Protein AF-A0A2E5YFX8-F1 (afdb_monomer)

Mean predicted aligned error: 10.83 Å

pLDDT: mean 73.84, std 18.7, range [30.47, 97.44]

Nearest PDB structures (foldseek):
  3g5l-assembly2_A  TM=4.757E-01  e=6.187E-03  Listeria monocytogenes serotype 4b str. F2365

Structure (mmCIF, N/CA/C/O backbone):
data_AF-A0A2E5YFX8-F1
#
_entry.id   AF-A0A2E5YFX8-F1
#
loop_
_atom_site.group_PDB
_atom_site.id
_atom_site.type_symbol
_atom_site.label_atom_id
_atom_site.label_alt_id
_atom_site.label_comp_id
_atom_site.label_asym_id
_atom_site.label_entity_id
_atom_site.label_seq_id
_atom_site.pdbx_PDB_ins_code
_atom_site.Cartn_x
_atom_site.Cartn_y
_atom_site.Cartn_z
_atom_site.occupancy
_atom_site.B_iso_or_equiv
_atom_site.auth_seq_id
_atom_site.auth_comp_id
_atom_site.auth_asym_id
_atom_site.auth_atom_id
_atom_site.pdbx_PDB_model_num
ATOM 1 N N . MET A 1 1 ? 11.397 -1.204 2.593 1.00 81.31 1 MET A N 1
ATOM 2 C CA . MET A 1 1 ? 11.799 -2.140 3.669 1.00 81.31 1 MET A CA 1
ATOM 3 C C . MET A 1 1 ? 11.312 -3.528 3.269 1.00 81.31 1 MET A C 1
ATOM 5 O O . MET A 1 1 ? 10.243 -3.578 2.697 1.00 81.31 1 MET A O 1
ATOM 9 N N . PRO A 1 2 ? 12.014 -4.645 3.524 1.00 85.50 2 PRO A N 1
ATOM 10 C CA . PRO A 1 2 ? 11.590 -5.961 3.020 1.00 85.50 2 PRO A CA 1
ATOM 11 C C . PRO A 1 2 ? 10.366 -6.574 3.728 1.00 85.50 2 PRO A C 1
ATOM 13 O O . PRO A 1 2 ? 9.739 -7.470 3.168 1.00 85.50 2 PRO A O 1
ATOM 16 N N . ASP A 1 3 ? 10.033 -6.119 4.936 1.00 89.62 3 ASP A N 1
ATOM 17 C CA . ASP A 1 3 ? 8.901 -6.595 5.740 1.00 89.62 3 ASP A CA 1
ATOM 18 C C . ASP A 1 3 ? 8.037 -5.405 6.163 1.00 89.62 3 ASP A C 1
ATOM 20 O O . ASP A 1 3 ? 8.557 -4.469 6.761 1.00 89.62 3 ASP A O 1
ATOM 24 N N . LEU A 1 4 ? 6.739 -5.432 5.854 1.00 92.88 4 LEU A N 1
ATOM 25 C CA . LEU A 1 4 ? 5.799 -4.361 6.202 1.00 92.88 4 LEU A CA 1
ATOM 26 C C . LEU A 1 4 ? 5.264 -4.457 7.633 1.00 92.88 4 LEU A C 1
ATOM 28 O O . LEU A 1 4 ? 4.683 -3.489 8.116 1.00 92.88 4 LEU A O 1
ATOM 32 N N . SER A 1 5 ? 5.476 -5.572 8.333 1.00 94.38 5 SER A N 1
ATOM 33 C CA . SER A 1 5 ? 4.912 -5.796 9.670 1.00 94.38 5 SER A CA 1
ATOM 34 C C . SER A 1 5 ? 5.320 -4.712 10.683 1.00 94.38 5 SER A C 1
ATOM 36 O O . SER A 1 5 ? 4.437 -4.169 11.348 1.00 94.38 5 SER A O 1
ATOM 38 N N . PRO A 1 6 ? 6.605 -4.297 10.778 1.00 95.81 6 PRO A N 1
ATOM 39 C CA . PRO A 1 6 ? 6.999 -3.224 11.695 1.00 95.81 6 PRO A CA 1
ATOM 40 C C . PRO A 1 6 ? 6.372 -1.871 11.343 1.00 95.81 6 PRO A C 1
ATOM 42 O O . PRO A 1 6 ? 6.067 -1.079 12.229 1.00 95.81 6 PRO A O 1
ATOM 45 N N . TRP A 1 7 ? 6.168 -1.607 10.049 1.00 95.31 7 TRP A N 1
ATOM 46 C CA . TRP A 1 7 ? 5.519 -0.383 9.585 1.00 95.31 7 TRP A CA 1
ATOM 47 C C . TRP A 1 7 ? 4.032 -0.378 9.943 1.00 95.31 7 TRP A C 1
ATOM 49 O O . TRP A 1 7 ? 3.555 0.597 10.516 1.00 95.31 7 TRP A O 1
ATOM 59 N N . ALA A 1 8 ? 3.319 -1.473 9.675 1.00 96.38 8 ALA A N 1
ATOM 60 C CA . ALA A 1 8 ? 1.903 -1.590 10.008 1.00 96.38 8 ALA A CA 1
ATOM 61 C C . ALA A 1 8 ? 1.665 -1.488 11.522 1.00 96.38 8 ALA A C 1
ATOM 63 O O . ALA A 1 8 ? 0.681 -0.883 11.947 1.00 96.38 8 ALA A O 1
ATOM 64 N N . GLN A 1 9 ? 2.580 -2.028 12.339 1.00 97.44 9 GLN A N 1
ATOM 65 C CA . GLN A 1 9 ? 2.506 -1.895 13.795 1.00 97.44 9 GLN A CA 1
ATOM 66 C C . GLN A 1 9 ? 2.715 -0.445 14.231 1.00 97.44 9 GLN A C 1
ATOM 68 O O . GLN A 1 9 ? 1.943 0.066 15.032 1.00 97.44 9 GLN A O 1
ATOM 73 N N . LEU A 1 10 ? 3.708 0.245 13.662 1.00 97.00 10 LEU A N 1
ATOM 74 C CA . LEU A 1 10 ? 3.935 1.658 13.954 1.00 97.00 10 LEU A CA 1
ATOM 75 C C . LEU A 1 10 ? 2.713 2.515 13.592 1.00 97.00 10 LEU A C 1
ATOM 77 O O . LEU A 1 10 ? 2.359 3.416 14.343 1.00 97.00 10 LEU A O 1
ATOM 81 N N . VAL A 1 11 ? 2.056 2.234 12.462 1.00 96.06 11 VAL A N 1
ATOM 82 C CA . VAL A 1 11 ? 0.806 2.910 12.080 1.00 96.06 11 VAL A CA 1
ATOM 83 C C . VAL A 1 11 ? -0.287 2.659 13.124 1.00 96.06 11 VAL A C 1
ATOM 85 O O . VAL A 1 11 ? -0.931 3.613 13.549 1.00 96.06 11 VAL A O 1
ATOM 88 N N . ALA A 1 12 ? -0.461 1.413 13.577 1.00 95.69 12 ALA A N 1
ATOM 89 C CA . ALA A 1 12 ? -1.430 1.070 14.621 1.00 95.69 12 ALA A CA 1
ATOM 90 C C . ALA A 1 12 ? -1.143 1.784 15.953 1.00 95.69 12 ALA A C 1
ATOM 92 O O . ALA A 1 12 ? -2.063 2.287 16.588 1.00 95.69 12 ALA A O 1
ATOM 93 N N . ASP A 1 13 ? 0.128 1.886 16.345 1.00 96.75 13 ASP A N 1
ATOM 94 C CA . ASP A 1 13 ? 0.538 2.521 17.603 1.00 96.75 13 ASP A CA 1
ATOM 95 C C . ASP A 1 13 ? 0.350 4.050 17.592 1.00 96.75 13 ASP A C 1
ATOM 97 O O . ASP A 1 13 ? 0.215 4.672 18.647 1.00 96.75 13 ASP A O 1
ATOM 101 N N . LEU A 1 14 ? 0.370 4.671 16.408 1.00 96.81 14 LEU A N 1
ATOM 102 C CA . LEU A 1 14 ? 0.238 6.121 16.234 1.00 96.81 14 LEU A CA 1
ATOM 103 C C . LEU A 1 14 ? -1.213 6.594 16.087 1.00 96.81 14 LEU A C 1
ATOM 105 O O . LEU A 1 14 ? -1.465 7.798 16.171 1.00 96.81 14 LEU A O 1
ATOM 109 N N . ILE A 1 15 ? -2.154 5.683 15.845 1.00 95.19 15 ILE A N 1
ATOM 110 C CA . ILE A 1 15 ? -3.562 6.011 15.624 1.00 95.19 15 ILE A CA 1
ATOM 111 C C . ILE A 1 15 ? -4.341 5.804 16.923 1.00 95.19 15 ILE A C 1
ATOM 113 O O . ILE A 1 15 ? -4.263 4.762 17.568 1.00 95.19 15 ILE A O 1
ATOM 117 N N . GLU A 1 16 ? -5.103 6.823 17.327 1.00 94.00 16 GLU A N 1
ATOM 118 C CA . GLU A 1 16 ? -5.985 6.713 18.489 1.00 94.00 16 GLU A CA 1
ATOM 119 C C . GLU A 1 16 ? -7.072 5.648 18.256 1.00 94.00 16 GLU A C 1
ATOM 121 O O . GLU A 1 16 ? -7.502 5.449 17.118 1.00 94.00 16 GLU A O 1
ATOM 126 N N . PRO A 1 17 ? -7.582 4.983 19.309 1.00 89.94 17 PRO A N 1
ATOM 127 C CA . PRO A 1 17 ? -8.672 4.022 19.165 1.00 89.94 17 PRO A CA 1
ATOM 128 C C . PRO A 1 17 ? -9.885 4.612 18.425 1.00 89.94 17 PRO A C 1
ATOM 130 O O . PRO A 1 17 ? -10.448 5.620 18.851 1.00 89.94 17 PRO A O 1
ATOM 133 N N . GLY A 1 18 ? -10.304 3.961 17.336 1.00 89.56 18 GLY A N 1
ATOM 134 C CA . GLY A 1 18 ? -11.387 4.430 16.460 1.00 89.56 18 GLY A CA 1
ATOM 135 C C . GLY A 1 18 ? -10.972 5.504 15.446 1.00 89.56 18 GLY A C 1
ATOM 136 O O . GLY A 1 18 ? -11.835 6.082 14.786 1.00 89.56 18 GLY A O 1
ATOM 137 N N . GLY A 1 19 ? -9.676 5.803 15.341 1.00 93.62 19 GLY A N 1
ATOM 138 C CA . GLY A 1 19 ? -9.118 6.665 14.311 1.00 93.62 19 GLY A CA 1
ATOM 139 C C . GLY A 1 19 ? -9.026 5.970 12.953 1.00 93.62 19 GLY A C 1
ATOM 140 O O . GLY A 1 19 ? -8.995 4.749 12.851 1.00 93.62 19 GLY A O 1
ATOM 141 N N . THR A 1 20 ? -8.955 6.775 11.896 1.00 94.56 20 THR A N 1
ATOM 142 C CA . THR A 1 20 ? -8.910 6.289 10.513 1.00 94.56 20 THR A CA 1
ATOM 143 C C . THR A 1 20 ? -7.507 6.433 9.933 1.00 94.56 20 THR A C 1
ATOM 145 O O . THR A 1 20 ? -6.918 7.515 10.000 1.00 94.56 20 THR A O 1
ATOM 148 N N . PHE A 1 21 ? -6.99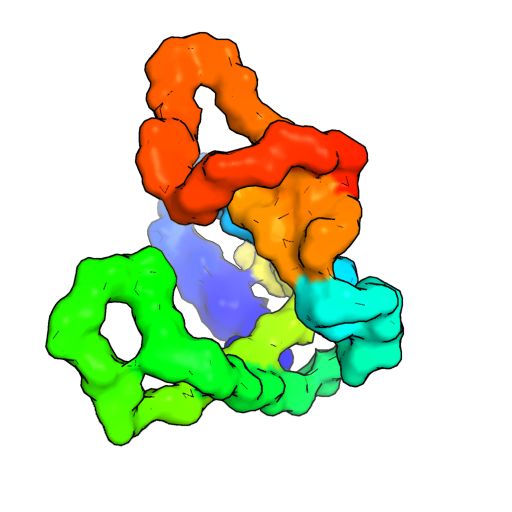7 5.381 9.291 1.00 95.81 21 PHE A N 1
ATOM 149 C CA . PHE A 1 21 ? -5.805 5.461 8.446 1.00 95.81 21 PHE A CA 1
ATOM 150 C C . PHE A 1 21 ? -6.219 5.594 6.979 1.00 95.81 21 PHE A C 1
ATOM 152 O O . PHE A 1 21 ? -7.001 4.790 6.475 1.00 95.81 21 PHE A O 1
ATOM 159 N N . TYR A 1 22 ? -5.686 6.604 6.289 1.00 94.31 22 TYR A N 1
ATOM 160 C CA . TYR A 1 22 ? -5.878 6.801 4.852 1.00 94.31 22 TYR A CA 1
ATOM 161 C C . TYR A 1 22 ? -4.527 6.726 4.143 1.00 94.31 22 TYR A C 1
ATOM 163 O O . TYR A 1 22 ? -3.621 7.502 4.452 1.00 94.31 22 TYR A O 1
ATOM 171 N N . LEU A 1 23 ? -4.408 5.833 3.164 1.00 91.81 23 LEU A N 1
ATOM 172 C CA . LEU A 1 23 ? -3.213 5.657 2.348 1.00 91.81 23 LEU A CA 1
ATOM 173 C C . LEU A 1 23 ? -3.567 5.808 0.865 1.00 91.81 23 LEU A C 1
ATOM 175 O O . LEU A 1 23 ? -4.406 5.075 0.351 1.00 91.81 23 LEU A O 1
ATOM 179 N N . ASN A 1 24 ? -2.901 6.742 0.184 1.00 88.62 24 ASN A N 1
ATOM 180 C CA . ASN A 1 24 ? -2.929 6.884 -1.271 1.00 88.62 24 ASN A CA 1
ATOM 181 C C . ASN A 1 24 ? -1.560 6.490 -1.828 1.00 88.62 24 ASN A C 1
ATOM 183 O O . ASN A 1 24 ? -0.538 7.010 -1.378 1.00 88.62 24 ASN A O 1
ATOM 187 N N . GLU A 1 25 ? -1.547 5.556 -2.772 1.00 83.44 25 GLU A N 1
ATOM 188 C CA . GLU A 1 25 ? -0.317 4.928 -3.256 1.00 83.44 25 GLU A CA 1
ATOM 189 C C . GLU A 1 25 ? -0.407 4.602 -4.760 1.00 83.44 25 GLU A C 1
ATOM 191 O O . GLU A 1 25 ? -1.505 4.445 -5.304 1.00 83.44 25 GLU A O 1
ATOM 196 N N . PHE A 1 26 ? 0.734 4.553 -5.458 1.00 82.81 26 PHE A N 1
ATOM 197 C CA . PHE A 1 26 ? 0.803 4.185 -6.875 1.00 82.81 26 PHE A CA 1
ATOM 198 C C . PHE A 1 26 ? 0.711 2.676 -7.055 1.00 82.81 26 PHE A C 1
ATOM 200 O O . PHE A 1 26 ? 1.580 1.947 -6.608 1.00 82.81 26 PHE A O 1
ATOM 207 N N . HIS A 1 27 ? -0.252 2.188 -7.836 1.00 83.44 27 HIS A N 1
ATOM 208 C CA . HIS A 1 27 ? -0.504 0.750 -7.872 1.00 83.44 27 HIS A CA 1
ATOM 209 C C . HIS A 1 27 ? 0.767 -0.083 -8.168 1.00 83.44 27 HIS A C 1
ATOM 211 O O . HIS A 1 27 ? 1.390 0.105 -9.218 1.00 83.44 27 HIS A O 1
ATOM 217 N N . PRO A 1 28 ? 1.132 -1.067 -7.317 1.00 82.56 28 PRO A N 1
ATOM 218 C CA . PRO A 1 28 ? 2.439 -1.731 -7.370 1.00 82.56 28 PRO A CA 1
ATOM 219 C C . PRO A 1 28 ? 2.697 -2.495 -8.675 1.00 82.56 28 PRO A C 1
ATOM 221 O O . PRO A 1 28 ? 3.841 -2.792 -9.009 1.00 82.56 28 PRO A O 1
ATOM 224 N N . ALA A 1 29 ? 1.653 -2.780 -9.463 1.00 83.44 29 ALA A N 1
ATOM 225 C CA . ALA A 1 29 ? 1.806 -3.360 -10.798 1.00 83.44 29 ALA A CA 1
ATOM 226 C C . ALA A 1 29 ? 2.606 -2.463 -11.756 1.00 83.44 29 ALA A C 1
ATOM 228 O O . ALA A 1 29 ? 3.245 -2.977 -12.670 1.00 83.44 29 ALA A O 1
ATOM 229 N N . ILE A 1 30 ? 2.627 -1.143 -11.538 1.00 80.44 30 ILE A N 1
ATOM 230 C CA . ILE A 1 30 ? 3.414 -0.228 -12.369 1.00 80.44 30 ILE A CA 1
ATOM 231 C C . ILE A 1 30 ? 4.914 -0.501 -12.253 1.00 80.44 30 ILE A C 1
ATOM 233 O O . ILE A 1 30 ? 5.654 -0.319 -13.217 1.00 80.44 30 ILE A O 1
ATOM 237 N N . GLN A 1 31 ? 5.349 -1.002 -11.095 1.00 80.81 31 GLN A N 1
ATOM 238 C CA . GLN A 1 31 ? 6.745 -1.318 -10.837 1.00 80.81 31 GLN A CA 1
ATOM 239 C C . GLN A 1 31 ? 7.195 -2.572 -11.579 1.00 80.81 31 GLN A C 1
ATOM 241 O O . GLN A 1 31 ? 8.381 -2.827 -11.652 1.00 80.81 31 GLN A O 1
ATOM 246 N N . VAL A 1 32 ? 6.308 -3.357 -12.176 1.00 86.19 32 VAL A N 1
ATOM 247 C CA . VAL A 1 32 ? 6.692 -4.582 -12.893 1.00 86.19 32 VAL A CA 1
ATOM 248 C C . VAL A 1 32 ? 7.287 -4.260 -14.276 1.00 86.19 32 VAL A C 1
ATOM 250 O O . VAL A 1 32 ? 8.054 -5.050 -14.833 1.00 86.19 32 VAL A O 1
ATOM 253 N N . PHE A 1 33 ? 6.971 -3.078 -14.812 1.00 84.69 33 PHE A N 1
ATOM 254 C CA . PHE A 1 33 ? 7.342 -2.650 -16.157 1.00 84.69 33 PHE A CA 1
ATOM 255 C C . PHE A 1 33 ? 8.573 -1.739 -16.185 1.00 84.69 33 PHE A C 1
ATOM 257 O O . PHE A 1 33 ? 8.826 -0.972 -15.250 1.00 84.69 33 PHE A O 1
ATOM 264 N N . ASP A 1 34 ? 9.314 -1.806 -17.289 1.00 81.38 34 ASP A N 1
ATOM 265 C CA . ASP A 1 34 ? 10.355 -0.842 -17.622 1.00 81.38 34 ASP A CA 1
ATOM 266 C C . ASP A 1 34 ? 9.754 0.501 -18.044 1.00 81.38 34 ASP A C 1
ATOM 268 O O . ASP A 1 34 ? 8.679 0.557 -18.652 1.00 81.38 34 ASP A O 1
ATOM 272 N N . GLY A 1 35 ? 10.459 1.581 -17.705 1.00 72.56 35 GLY A N 1
ATOM 273 C CA . GLY A 1 35 ? 10.011 2.948 -17.945 1.00 72.56 35 GLY A CA 1
ATOM 274 C C . GLY A 1 35 ? 9.853 3.274 -19.426 1.00 72.56 35 GLY A C 1
ATOM 275 O O . GLY A 1 35 ? 8.929 4.007 -19.769 1.00 72.56 35 GLY A O 1
ATOM 276 N N . ASP A 1 36 ? 10.675 2.695 -20.305 1.00 74.25 36 ASP A N 1
ATOM 277 C CA . ASP A 1 36 ? 10.758 3.124 -21.702 1.00 74.25 36 ASP A CA 1
ATOM 278 C C . ASP A 1 36 ? 9.818 2.359 -22.647 1.00 74.25 36 ASP A C 1
ATOM 280 O O . ASP A 1 36 ? 9.266 2.953 -23.582 1.00 74.25 36 ASP A O 1
ATOM 284 N N . ASP A 1 37 ? 9.583 1.060 -22.423 1.00 74.44 37 ASP A N 1
ATOM 285 C CA . ASP A 1 37 ? 8.921 0.219 -23.433 1.00 74.44 37 ASP A CA 1
ATOM 286 C C . ASP A 1 37 ? 7.890 -0.818 -22.935 1.00 74.44 37 ASP A C 1
ATOM 288 O O . ASP A 1 37 ? 7.492 -1.696 -23.702 1.00 74.44 37 ASP A O 1
ATOM 292 N N . LEU A 1 38 ? 7.342 -0.675 -21.719 1.00 81.50 38 LEU A N 1
ATOM 293 C CA . LEU A 1 38 ? 6.367 -1.617 -21.120 1.00 81.50 38 LEU A CA 1
ATOM 294 C C . LEU A 1 38 ? 6.868 -3.074 -21.067 1.00 81.50 38 LEU A C 1
ATOM 296 O O . LEU A 1 38 ? 6.070 -4.006 -20.916 1.00 81.50 38 LEU A O 1
ATOM 300 N N . THR A 1 39 ? 8.178 -3.294 -21.169 1.00 85.56 39 THR A N 1
ATOM 301 C CA . THR A 1 39 ? 8.771 -4.614 -20.973 1.00 85.56 39 THR A CA 1
ATOM 302 C C . THR A 1 39 ? 8.636 -5.033 -19.515 1.00 85.56 39 THR A C 1
ATOM 304 O O . THR A 1 39 ? 8.847 -4.241 -18.602 1.00 85.56 39 THR A O 1
ATOM 307 N N . LEU A 1 40 ? 8.284 -6.296 -19.280 1.00 86.12 4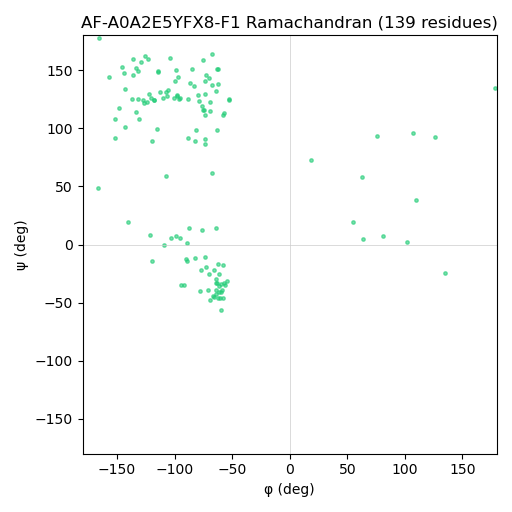0 LEU A N 1
ATOM 308 C CA . LEU A 1 40 ? 8.238 -6.880 -17.942 1.00 86.12 40 LEU A CA 1
ATOM 309 C C . LEU A 1 40 ? 9.672 -7.110 -17.442 1.00 86.12 40 LEU A C 1
ATOM 311 O O . LEU A 1 40 ? 10.373 -7.966 -17.981 1.00 86.12 40 LEU A O 1
ATOM 315 N N . VAL A 1 41 ? 10.113 -6.360 -16.433 1.00 85.94 41 VAL A N 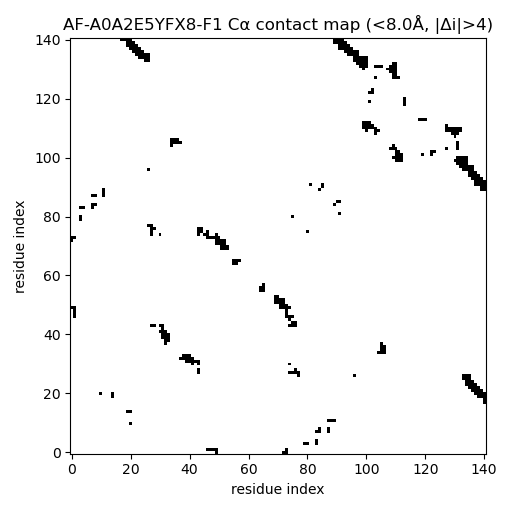1
ATOM 316 C CA . VAL A 1 41 ? 11.505 -6.411 -15.934 1.00 85.94 41 VAL A CA 1
ATOM 317 C C . VAL A 1 41 ? 11.620 -6.816 -14.471 1.00 85.94 41 VAL A C 1
ATOM 319 O O . VAL A 1 41 ? 12.709 -7.158 -14.016 1.00 85.94 41 VAL A O 1
ATOM 322 N N . ARG A 1 42 ? 10.512 -6.802 -13.727 1.00 83.81 42 ARG A N 1
ATOM 323 C CA . ARG A 1 42 ? 10.469 -7.191 -12.313 1.00 83.81 42 ARG A CA 1
ATOM 324 C C . ARG A 1 42 ? 9.356 -8.207 -12.071 1.00 83.81 42 ARG A C 1
ATOM 326 O O . ARG A 1 42 ? 8.415 -8.305 -12.850 1.00 83.81 42 ARG A O 1
ATOM 333 N N . ASP A 1 43 ? 9.478 -8.984 -11.000 1.00 86.56 43 ASP A N 1
ATOM 334 C CA . ASP A 1 43 ? 8.416 -9.874 -10.527 1.00 86.56 43 ASP A CA 1
ATOM 335 C C . ASP A 1 43 ? 7.503 -9.099 -9.568 1.00 86.56 43 ASP A C 1
ATOM 337 O O . ASP A 1 43 ? 7.969 -8.555 -8.569 1.00 86.56 43 ASP A O 1
ATOM 341 N N . TYR A 1 44 ? 6.196 -9.077 -9.844 1.00 84.75 44 TYR A N 1
ATOM 342 C CA . TYR A 1 44 ? 5.194 -8.464 -8.963 1.00 84.75 44 TYR A CA 1
ATOM 343 C C . TYR A 1 44 ? 5.221 -9.045 -7.540 1.00 84.75 44 TYR A C 1
ATOM 345 O O . TYR A 1 44 ? 4.995 -8.333 -6.563 1.00 84.75 44 TYR A O 1
ATOM 353 N N . PHE A 1 45 ? 5.503 -10.344 -7.419 1.00 86.19 45 PHE A N 1
ATOM 354 C CA . PHE A 1 45 ? 5.621 -11.049 -6.147 1.00 86.19 45 PHE A CA 1
ATOM 355 C C . PHE A 1 45 ? 7.070 -11.213 -5.691 1.00 86.19 45 PHE A C 1
ATOM 357 O O . PHE A 1 45 ? 7.283 -11.916 -4.700 1.00 86.19 45 PHE A O 1
ATOM 364 N N . GLY A 1 46 ? 8.034 -10.592 -6.384 1.00 69.31 46 GLY A N 1
ATOM 365 C CA . GLY A 1 46 ? 9.482 -10.693 -6.180 1.00 69.31 46 GLY A CA 1
ATOM 366 C C . GLY A 1 46 ? 9.932 -10.082 -4.857 1.00 69.31 46 GLY A C 1
ATOM 367 O O . GLY A 1 46 ? 10.669 -9.103 -4.803 1.00 69.31 46 GLY A O 1
ATOM 368 N N . ARG A 1 47 ? 9.431 -10.643 -3.761 1.00 63.12 47 ARG A N 1
ATOM 369 C CA . ARG A 1 47 ? 9.618 -10.189 -2.392 1.00 63.12 47 ARG A CA 1
ATOM 370 C C . ARG A 1 47 ? 11.072 -10.430 -2.020 1.00 63.12 47 ARG A C 1
ATOM 372 O O . ARG A 1 47 ? 11.457 -11.590 -1.885 1.00 63.12 47 ARG A O 1
ATOM 379 N N . ARG A 1 48 ? 11.815 -9.341 -1.777 1.00 60.34 48 ARG A N 1
ATOM 380 C CA . ARG A 1 48 ? 12.941 -9.179 -0.816 1.00 60.34 48 ARG A CA 1
ATOM 381 C C . ARG A 1 48 ? 14.153 -8.463 -1.391 1.00 60.34 48 ARG A C 1
ATOM 383 O O . ARG A 1 48 ? 14.898 -7.870 -0.612 1.00 60.34 48 ARG A O 1
ATOM 390 N N . GLU A 1 49 ? 14.339 -8.484 -2.701 1.00 67.56 49 GLU A N 1
ATOM 391 C CA . GLU A 1 49 ? 15.435 -7.761 -3.338 1.00 67.56 49 GLU A CA 1
ATOM 392 C C . GLU A 1 49 ? 15.002 -6.306 -3.493 1.00 67.56 49 GLU A C 1
ATOM 394 O O . GLU A 1 49 ? 14.204 -5.965 -4.362 1.00 67.56 49 GLU A O 1
ATOM 399 N N . GLY A 1 50 ? 15.454 -5.460 -2.564 1.00 72.56 50 GLY A N 1
ATOM 400 C CA . GLY A 1 50 ? 15.323 -4.024 -2.762 1.00 72.56 50 GLY A CA 1
ATOM 401 C C . GLY A 1 50 ? 16.127 -3.637 -3.999 1.00 72.56 50 GLY A C 1
ATOM 402 O O . GLY A 1 50 ? 17.233 -4.149 -4.182 1.00 72.56 50 GLY A O 1
ATOM 403 N N . TYR A 1 51 ? 15.590 -2.767 -4.845 1.00 74.38 51 TYR A N 1
ATOM 404 C CA . TYR A 1 51 ? 16.333 -2.247 -5.987 1.00 74.38 51 TYR A CA 1
ATOM 405 C C . TYR A 1 51 ? 16.939 -0.891 -5.640 1.00 74.38 51 TYR A C 1
ATOM 407 O O . TYR A 1 51 ? 16.358 -0.116 -4.882 1.00 74.38 51 TYR A O 1
ATOM 415 N N . GLU A 1 52 ? 18.135 -0.641 -6.168 1.00 71.56 52 GLU A N 1
ATOM 416 C CA . GLU A 1 52 ? 18.790 0.659 -6.064 1.00 71.56 52 GLU A CA 1
ATOM 417 C C . GLU A 1 52 ? 18.084 1.613 -7.028 1.00 71.56 52 GLU A C 1
ATOM 419 O O . GLU A 1 52 ? 18.086 1.389 -8.243 1.00 71.56 52 GLU A O 1
ATOM 424 N N . ASP A 1 53 ? 17.448 2.642 -6.480 1.00 67.25 53 ASP A N 1
ATOM 425 C CA . ASP A 1 53 ? 16.953 3.753 -7.276 1.00 67.25 53 ASP A CA 1
ATOM 426 C C . ASP A 1 53 ? 18.157 4.638 -7.649 1.00 67.25 53 ASP A C 1
ATOM 428 O O . ASP A 1 53 ? 18.936 5.085 -6.805 1.00 67.25 53 ASP A O 1
ATOM 432 N N . ASN A 1 54 ? 18.394 4.772 -8.951 1.00 58.84 54 ASN A N 1
ATOM 433 C CA . ASN A 1 54 ? 19.546 5.492 -9.495 1.00 58.84 54 ASN A CA 1
ATOM 434 C C . ASN A 1 54 ? 19.153 6.870 -10.029 1.00 58.84 54 ASN A C 1
ATOM 436 O O . ASN A 1 54 ? 20.008 7.567 -10.586 1.00 58.84 54 ASN A O 1
ATOM 440 N N . ASP A 1 55 ? 17.897 7.275 -9.838 1.00 59.28 55 ASP A N 1
ATOM 441 C CA . ASP A 1 55 ? 17.442 8.610 -10.172 1.00 59.28 55 ASP A CA 1
ATOM 442 C C . ASP A 1 55 ? 18.031 9.554 -9.114 1.00 59.28 55 ASP A C 1
ATOM 444 O O . ASP A 1 55 ? 17.457 9.848 -8.071 1.00 59.28 55 ASP A O 1
ATOM 448 N N . GLY A 1 56 ? 19.264 10.013 -9.355 1.00 52.09 56 GLY A N 1
ATOM 449 C CA . GLY A 1 56 ? 19.994 10.962 -8.503 1.00 52.09 56 GLY A CA 1
ATOM 450 C C . GLY A 1 56 ? 19.345 12.351 -8.414 1.00 52.09 56 GLY A C 1
ATOM 451 O O . GLY A 1 56 ? 19.991 13.306 -7.981 1.00 52.09 56 GLY A O 1
ATOM 452 N N . GLU A 1 57 ? 18.091 12.467 -8.845 1.00 56.53 57 GLU A N 1
ATOM 453 C CA . GLU A 1 57 ? 17.278 13.665 -8.862 1.00 56.53 57 GLU A CA 1
ATOM 454 C C . GLU A 1 57 ? 16.223 13.579 -7.759 1.00 56.53 57 GLU A C 1
ATOM 456 O O . GLU A 1 57 ? 15.471 12.619 -7.621 1.00 56.53 57 GLU A O 1
ATOM 461 N N . SER A 1 58 ? 16.162 14.621 -6.940 1.00 60.62 58 SER A N 1
ATOM 462 C CA . SER A 1 58 ? 15.112 14.759 -5.940 1.00 60.62 58 SER A CA 1
ATOM 463 C C . SER A 1 58 ? 13.797 15.134 -6.628 1.00 60.62 58 SER A C 1
ATOM 465 O O . SER A 1 58 ? 13.774 16.007 -7.492 1.00 60.62 58 SER A O 1
ATOM 467 N N . TYR A 1 59 ? 12.676 14.566 -6.168 1.00 62.09 59 TYR A N 1
ATOM 468 C CA . TYR A 1 59 ? 11.331 14.983 -6.598 1.00 62.09 59 TYR A CA 1
ATOM 469 C C . TYR A 1 59 ? 11.043 16.476 -6.320 1.00 62.09 59 TYR A C 1
ATOM 471 O O . TYR A 1 59 ? 10.131 17.071 -6.892 1.00 62.09 59 TYR A O 1
ATOM 479 N N . VAL A 1 60 ? 11.824 17.100 -5.435 1.00 58.47 60 VAL A N 1
ATOM 480 C CA . VAL A 1 60 ? 11.859 18.552 -5.242 1.00 58.47 60 VAL A CA 1
ATOM 481 C C . VAL A 1 60 ? 13.002 19.138 -6.061 1.00 58.47 60 VAL A C 1
ATOM 483 O O . VAL A 1 60 ? 14.152 18.743 -5.852 1.00 58.47 60 VAL A O 1
ATOM 486 N N . GLU A 1 61 ? 12.694 20.121 -6.910 1.00 63.19 61 GLU A N 1
ATOM 487 C CA . GLU A 1 61 ? 13.697 20.946 -7.583 1.00 63.19 61 GLU A CA 1
ATOM 488 C C . GLU A 1 61 ? 14.557 21.632 -6.515 1.00 63.19 61 GLU A C 1
ATOM 490 O O . GLU A 1 61 ? 14.079 22.445 -5.719 1.00 63.19 61 GLU A O 1
ATOM 495 N N . ASN A 1 62 ? 15.820 21.229 -6.423 1.00 63.47 62 ASN A N 1
ATOM 496 C CA . ASN A 1 62 ? 16.755 21.814 -5.484 1.00 63.47 62 ASN A CA 1
ATOM 497 C C . ASN A 1 62 ? 18.151 21.883 -6.114 1.00 63.47 62 ASN A C 1
ATOM 499 O O . ASN A 1 62 ? 18.552 21.012 -6.881 1.00 63.47 62 ASN A O 1
ATOM 503 N N . ASP A 1 63 ? 18.915 22.912 -5.750 1.00 62.81 63 ASP A N 1
ATOM 504 C CA . ASP A 1 63 ? 20.268 23.137 -6.280 1.00 62.81 63 ASP A CA 1
ATOM 505 C C . ASP A 1 63 ? 21.319 22.193 -5.655 1.00 62.81 63 ASP A C 1
ATOM 507 O O . ASP A 1 63 ? 22.528 22.426 -5.743 1.00 62.81 63 ASP A O 1
ATOM 511 N N . ARG A 1 64 ? 20.882 21.151 -4.936 1.00 59.69 64 ARG A N 1
ATOM 512 C CA . ARG A 1 64 ? 21.731 20.257 -4.149 1.00 59.69 64 ARG A CA 1
ATOM 513 C C . ARG A 1 64 ? 21.695 18.852 -4.728 1.00 59.69 64 ARG A C 1
ATOM 515 O O . ARG A 1 64 ? 20.847 18.039 -4.385 1.00 59.69 64 ARG A O 1
ATOM 522 N N . VAL A 1 65 ? 22.723 18.527 -5.503 1.00 57.91 65 VAL A N 1
ATOM 523 C CA . VAL A 1 65 ? 23.000 17.139 -5.891 1.00 57.91 65 VAL A CA 1
ATOM 524 C C . VAL A 1 65 ? 23.170 16.292 -4.625 1.00 57.91 65 VAL A C 1
ATOM 526 O O . VAL A 1 65 ? 24.125 16.477 -3.859 1.00 57.91 65 VAL A O 1
ATOM 529 N N . THR A 1 66 ? 22.238 15.367 -4.393 1.00 57.38 66 THR A N 1
ATOM 530 C CA . THR A 1 66 ? 22.294 14.361 -3.329 1.00 57.38 66 THR A CA 1
ATOM 531 C C . THR A 1 66 ? 23.500 13.464 -3.581 1.00 57.38 66 THR A C 1
ATOM 533 O O . THR A 1 66 ? 23.489 12.565 -4.409 1.00 57.38 66 THR A O 1
ATOM 536 N N . THR A 1 67 ? 24.604 13.748 -2.894 1.00 55.38 67 THR A N 1
ATOM 537 C CA . THR A 1 67 ? 25.929 13.241 -3.284 1.00 55.38 67 THR A CA 1
ATOM 538 C C . THR A 1 67 ? 26.290 11.888 -2.668 1.00 55.38 67 THR A C 1
ATOM 540 O O . THR A 1 67 ? 27.401 11.413 -2.880 1.00 55.38 67 THR A O 1
ATOM 543 N N . SER A 1 68 ? 25.414 11.259 -1.872 1.00 52.50 68 SER A N 1
ATOM 544 C CA . SER A 1 68 ? 25.809 10.063 -1.110 1.00 52.50 68 SER A CA 1
ATOM 545 C C . SER A 1 68 ? 24.646 9.268 -0.504 1.00 52.50 68 SER A C 1
ATOM 547 O O . SER A 1 68 ? 24.670 8.911 0.677 1.00 52.50 68 SER A O 1
ATOM 549 N N . THR A 1 69 ? 23.605 8.950 -1.258 1.00 59.56 69 THR A N 1
ATOM 550 C CA . THR A 1 69 ? 22.642 7.943 -0.794 1.00 59.56 69 THR A CA 1
ATOM 551 C C . THR A 1 69 ? 22.328 7.051 -1.969 1.00 59.56 69 THR A C 1
ATOM 553 O O . THR A 1 69 ? 22.013 7.556 -3.035 1.00 59.56 69 THR A O 1
ATOM 556 N N . ARG A 1 70 ? 22.508 5.744 -1.784 1.00 67.62 70 ARG A N 1
ATOM 557 C CA . ARG A 1 70 ? 21.973 4.723 -2.680 1.00 67.62 70 ARG A CA 1
ATOM 558 C C . ARG A 1 70 ? 20.576 4.414 -2.153 1.00 67.62 70 ARG A C 1
ATOM 560 O O . ARG A 1 70 ? 20.488 3.669 -1.170 1.00 67.62 70 ARG A O 1
ATOM 567 N N . PRO A 1 71 ? 19.518 5.091 -2.627 1.00 73.50 71 PRO A N 1
ATOM 568 C CA . PRO A 1 71 ? 18.180 4.794 -2.155 1.00 73.50 71 PRO A CA 1
ATOM 569 C C . PRO A 1 71 ? 17.839 3.364 -2.566 1.00 73.50 71 PRO A C 1
ATOM 571 O O . PRO A 1 71 ? 18.083 2.944 -3.692 1.00 73.50 71 PRO A O 1
ATOM 574 N N . PHE A 1 72 ? 17.329 2.598 -1.609 1.00 79.56 72 PHE A N 1
ATOM 575 C CA . PHE A 1 72 ? 16.784 1.278 -1.877 1.00 79.56 72 PHE A CA 1
ATOM 576 C C . PHE A 1 72 ? 15.275 1.349 -1.756 1.00 79.56 72 PHE A C 1
ATOM 578 O O . PHE A 1 72 ? 14.745 1.822 -0.745 1.00 79.56 72 PHE A O 1
ATOM 585 N N . GLU A 1 73 ? 14.597 0.819 -2.759 1.00 79.94 73 GLU A N 1
ATOM 586 C CA . GLU A 1 73 ? 13.150 0.711 -2.794 1.00 79.94 73 GLU A CA 1
ATOM 587 C C . GLU A 1 73 ? 12.729 -0.754 -2.775 1.00 79.94 73 GLU A C 1
ATOM 589 O O . GLU A 1 73 ? 13.436 -1.640 -3.252 1.00 79.94 73 GLU A O 1
ATOM 594 N N . TRP A 1 74 ? 11.566 -1.021 -2.187 1.00 86.06 74 TRP A N 1
ATOM 595 C CA . TRP A 1 74 ? 10.973 -2.353 -2.149 1.00 86.06 74 TRP A CA 1
ATOM 596 C C . TRP A 1 74 ? 9.558 -2.258 -2.691 1.00 86.06 74 TRP A C 1
ATOM 598 O O . TRP A 1 74 ? 8.731 -1.536 -2.1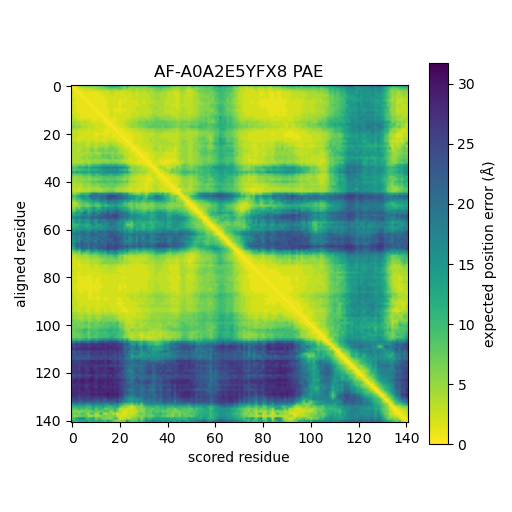36 1.00 86.06 74 TRP A O 1
ATOM 608 N N . SER A 1 75 ? 9.271 -3.010 -3.749 1.00 85.50 75 SER A N 1
ATOM 609 C CA . SER A 1 75 ? 7.900 -3.184 -4.217 1.00 85.50 75 SER A CA 1
ATOM 610 C C . SER A 1 75 ? 7.193 -4.214 -3.341 1.00 85.50 75 SER A C 1
ATOM 612 O O . SER A 1 75 ? 7.691 -5.323 -3.136 1.00 85.50 75 SER A O 1
ATOM 614 N N . HIS A 1 76 ? 6.017 -3.849 -2.841 1.00 88.75 76 HIS A N 1
ATOM 615 C CA . HIS A 1 76 ? 5.149 -4.754 -2.102 1.00 88.75 76 HIS A CA 1
ATOM 616 C C . HIS A 1 76 ? 3.885 -5.018 -2.916 1.00 88.75 76 HIS A C 1
ATOM 618 O O . HIS A 1 76 ? 3.259 -4.063 -3.380 1.00 88.75 76 HIS A O 1
ATOM 624 N N . PRO A 1 77 ? 3.469 -6.283 -3.095 1.00 90.31 77 PRO A N 1
ATOM 625 C CA . PRO A 1 77 ? 2.179 -6.559 -3.702 1.00 90.31 77 PRO A CA 1
ATOM 626 C C . PRO A 1 77 ? 1.070 -5.983 -2.816 1.00 90.31 77 PRO A C 1
ATOM 628 O O . PRO A 1 77 ? 1.194 -5.933 -1.590 1.00 90.31 77 PRO A O 1
ATOM 631 N N . LEU A 1 78 ? -0.052 -5.604 -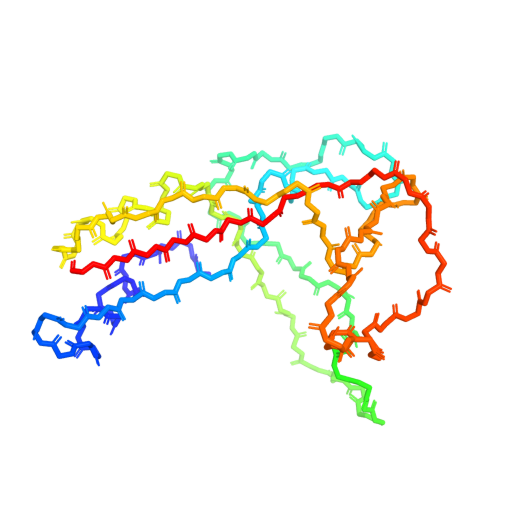3.429 1.00 91.00 78 LEU A N 1
ATOM 632 C CA . LEU A 1 78 ? -1.170 -4.973 -2.717 1.00 91.00 78 LEU A CA 1
ATOM 633 C C . LEU A 1 78 ? -1.688 -5.852 -1.566 1.00 91.00 78 LEU A C 1
ATOM 635 O O . LEU A 1 78 ? -2.081 -5.348 -0.516 1.00 91.00 78 LEU A O 1
ATOM 639 N N . SER A 1 79 ? -1.620 -7.175 -1.738 1.00 91.94 79 SER A N 1
ATOM 640 C CA . SER A 1 79 ? -1.966 -8.148 -0.701 1.00 91.94 79 SER A CA 1
ATOM 641 C C . SER A 1 79 ? -1.123 -8.015 0.568 1.00 91.94 79 SER A C 1
ATOM 643 O O . SER A 1 79 ? -1.632 -8.280 1.649 1.00 91.94 79 SER A O 1
ATOM 645 N N . ASP A 1 80 ? 0.152 -7.633 0.453 1.00 92.62 80 ASP A N 1
ATOM 646 C CA . ASP A 1 80 ? 1.046 -7.500 1.608 1.00 92.62 80 ASP A CA 1
ATOM 647 C C . ASP A 1 80 ? 0.767 -6.205 2.361 1.00 92.62 80 ASP A C 1
ATOM 649 O O . ASP A 1 80 ? 0.725 -6.214 3.588 1.00 92.62 80 ASP A O 1
ATOM 653 N N . VAL A 1 81 ? 0.501 -5.114 1.638 1.00 92.69 81 VAL A N 1
ATOM 654 C CA . VAL A 1 81 ? 0.085 -3.841 2.243 1.00 92.69 81 VAL A CA 1
ATOM 655 C C . VAL A 1 81 ? -1.212 -4.043 3.021 1.00 92.69 81 VAL A C 1
ATOM 657 O O . VAL A 1 81 ? -1.243 -3.840 4.233 1.00 92.69 81 VAL A O 1
ATOM 660 N N . VAL A 1 82 ? -2.256 -4.541 2.353 1.00 94.81 82 VAL A N 1
ATOM 661 C CA . VAL A 1 82 ? -3.568 -4.783 2.970 1.00 94.81 82 VAL A CA 1
ATOM 662 C C . VAL A 1 82 ? -3.472 -5.816 4.096 1.00 94.81 82 VAL A C 1
ATOM 664 O O . VAL A 1 82 ? -4.002 -5.600 5.183 1.00 94.81 82 VAL A O 1
ATOM 667 N N . GLY A 1 83 ? -2.770 -6.927 3.865 1.00 95.81 83 GLY A N 1
ATOM 668 C CA . GLY A 1 83 ? -2.614 -7.998 4.846 1.00 95.81 83 GLY A CA 1
ATOM 669 C C . GLY A 1 83 ? -1.864 -7.558 6.103 1.00 95.81 83 GLY A C 1
ATOM 670 O O . GLY A 1 83 ? -2.262 -7.941 7.201 1.00 95.81 83 GLY A O 1
ATOM 671 N N . SER A 1 84 ? -0.826 -6.725 5.963 1.00 96.00 84 SER A N 1
ATOM 672 C CA . SER A 1 84 ? -0.067 -6.195 7.104 1.00 96.00 84 SER A CA 1
ATOM 673 C C . SER A 1 84 ? -0.936 -5.313 8.004 1.00 96.00 84 SER A C 1
ATOM 675 O O . SER A 1 84 ? -0.927 -5.509 9.216 1.00 96.00 84 SER A O 1
ATOM 677 N N . LEU A 1 85 ? -1.773 -4.444 7.427 1.00 96.12 85 LEU A N 1
ATOM 678 C CA . LEU A 1 85 ? -2.722 -3.616 8.180 1.00 96.12 85 LEU A CA 1
ATOM 679 C C . LEU A 1 85 ? -3.796 -4.468 8.872 1.00 96.12 85 LEU A C 1
ATOM 681 O O . LEU A 1 85 ? -4.057 -4.298 10.059 1.00 96.12 85 LEU A O 1
ATOM 685 N N . ILE A 1 86 ? -4.381 -5.444 8.169 1.00 97.19 86 ILE A N 1
ATOM 686 C CA . ILE A 1 86 ? -5.363 -6.357 8.778 1.00 97.19 86 ILE A CA 1
ATOM 687 C C . ILE A 1 86 ? -4.739 -7.115 9.959 1.00 97.19 86 ILE A C 1
ATOM 689 O O . ILE A 1 86 ? -5.381 -7.302 10.992 1.00 97.19 86 ILE A O 1
ATOM 693 N N . SER A 1 87 ? -3.475 -7.535 9.834 1.00 97.44 87 SER A N 1
ATOM 694 C CA . SER A 1 87 ? -2.786 -8.286 10.888 1.00 97.44 87 SER A CA 1
ATOM 695 C C . SER A 1 87 ? -2.554 -7.484 12.173 1.00 97.44 87 SER A C 1
ATOM 697 O O . SER A 1 87 ? -2.418 -8.090 13.235 1.00 97.44 87 SER A O 1
ATOM 699 N N . THR A 1 88 ? -2.559 -6.149 12.099 1.00 96.19 88 THR A N 1
ATOM 700 C CA . THR A 1 88 ? -2.418 -5.253 13.258 1.00 96.19 88 THR A CA 1
ATOM 701 C C . THR A 1 88 ? -3.756 -4.779 13.826 1.00 96.19 88 THR A C 1
ATOM 703 O O . THR A 1 88 ? -3.779 -4.003 14.777 1.00 96.19 88 THR A O 1
ATOM 706 N N . GLY A 1 89 ? -4.874 -5.306 13.312 1.00 94.12 89 GLY A N 1
ATOM 707 C CA . GLY A 1 89 ? -6.216 -5.081 13.854 1.00 94.12 89 GLY A CA 1
ATOM 708 C C . GLY A 1 89 ? -7.058 -4.060 13.093 1.00 94.12 89 GLY A C 1
ATOM 709 O O . GLY A 1 89 ? -8.196 -3.826 13.494 1.00 94.12 89 GLY A O 1
ATOM 710 N N . PHE A 1 90 ? -6.551 -3.496 11.994 1.00 95.62 90 PHE A N 1
ATOM 711 C CA . PHE A 1 90 ? -7.336 -2.594 11.154 1.00 95.62 90 PHE A CA 1
ATOM 712 C C . PHE A 1 90 ? -8.437 -3.326 10.387 1.00 95.62 90 PHE A C 1
ATOM 714 O O . PHE A 1 90 ? -8.242 -4.426 9.860 1.00 95.62 90 PHE A O 1
ATOM 721 N N . THR A 1 91 ? -9.579 -2.661 10.238 1.00 96.12 91 THR A N 1
ATOM 722 C CA . THR A 1 91 ? -10.648 -3.082 9.329 1.00 96.12 91 THR A CA 1
ATOM 723 C C . THR A 1 91 ? -10.583 -2.260 8.049 1.00 96.12 91 THR A C 1
ATOM 725 O O . THR A 1 91 ? -10.606 -1.035 8.095 1.00 96.12 91 THR A O 1
ATOM 728 N N . ILE A 1 92 ? -10.519 -2.920 6.888 1.00 96.06 92 ILE A N 1
ATOM 729 C CA . ILE A 1 92 ? -10.553 -2.225 5.594 1.00 96.06 92 ILE A CA 1
ATOM 730 C C . ILE A 1 92 ? -11.982 -1.761 5.308 1.00 96.06 92 ILE A C 1
ATOM 732 O O . ILE A 1 92 ? -12.876 -2.584 5.115 1.00 96.06 92 ILE A O 1
ATOM 736 N N . GLU A 1 93 ? -12.182 -0.449 5.235 1.00 96.19 93 GLU A N 1
ATOM 737 C CA . GLU A 1 93 ? -13.472 0.161 4.903 1.00 96.19 93 GLU A CA 1
ATOM 738 C C . GLU A 1 93 ? -13.589 0.478 3.411 1.00 96.19 93 GLU A C 1
ATOM 740 O O . GLU A 1 93 ? -14.664 0.359 2.820 1.00 96.19 93 GLU A O 1
ATOM 745 N N . LEU A 1 94 ? -12.473 0.862 2.785 1.00 93.50 94 LEU A N 1
ATOM 746 C CA . LEU A 1 94 ? -12.410 1.171 1.363 1.00 93.50 94 LEU A CA 1
ATOM 747 C C . LEU A 1 94 ? -11.088 0.692 0.770 1.00 93.50 94 LEU A C 1
ATOM 749 O O . LEU A 1 94 ? -10.015 0.962 1.305 1.00 93.50 94 LEU A O 1
ATOM 753 N N . LEU A 1 95 ? -11.192 0.033 -0.381 1.00 93.56 95 LEU A N 1
ATOM 754 C CA . LEU A 1 95 ? -10.082 -0.260 -1.276 1.00 93.56 95 LEU A CA 1
ATOM 755 C C . LEU A 1 95 ? -10.511 0.159 -2.681 1.00 93.56 95 LEU A C 1
ATOM 757 O O . LEU A 1 95 ? -11.378 -0.483 -3.276 1.00 93.56 95 LEU A O 1
ATOM 761 N N . ASN A 1 96 ? -9.951 1.251 -3.193 1.00 88.19 96 ASN A N 1
ATOM 762 C CA . ASN A 1 96 ? -10.411 1.849 -4.442 1.00 88.19 96 ASN A CA 1
ATOM 763 C C . ASN A 1 96 ? -9.259 2.156 -5.401 1.00 88.19 96 ASN A C 1
ATOM 765 O O . ASN A 1 96 ? -8.340 2.892 -5.059 1.00 88.19 96 ASN A O 1
ATOM 769 N N . GLY A 1 97 ? -9.346 1.628 -6.622 1.00 83.94 97 GLY A N 1
ATOM 770 C CA . GLY A 1 97 ? -8.411 1.931 -7.702 1.00 83.94 97 GLY A CA 1
ATOM 771 C C . GLY A 1 97 ? -8.822 3.180 -8.489 1.00 83.94 97 GLY A C 1
ATOM 772 O O . GLY A 1 97 ? -9.998 3.352 -8.808 1.00 83.94 97 GLY A O 1
ATOM 773 N N . GLN A 1 98 ? -7.866 4.035 -8.845 1.00 80.81 98 GLN A N 1
ATOM 774 C CA . GLN A 1 98 ? -8.084 5.196 -9.715 1.00 80.81 98 GLN A CA 1
ATOM 775 C C . GLN A 1 98 ? -7.647 4.894 -11.145 1.00 80.81 98 GLN A C 1
ATOM 777 O O . GLN A 1 98 ? -6.596 4.317 -11.377 1.00 80.81 98 GLN A O 1
ATOM 782 N N . ASP A 1 99 ? -8.389 5.354 -12.143 1.00 73.44 99 ASP A N 1
ATOM 783 C CA . ASP A 1 99 ? -8.068 5.121 -13.556 1.00 73.44 99 ASP A CA 1
ATOM 784 C C . ASP A 1 99 ? -7.118 6.170 -14.165 1.00 73.44 99 ASP A C 1
ATOM 786 O O . ASP A 1 99 ? -6.944 6.227 -15.384 1.00 73.44 99 ASP A O 1
ATOM 790 N N . PHE A 1 100 ? -6.467 6.980 -13.329 1.00 72.44 100 PHE A N 1
ATOM 791 C CA . PHE A 1 100 ? -5.538 8.025 -13.746 1.00 72.44 100 PHE A CA 1
ATOM 792 C C . PHE A 1 100 ? -4.276 8.044 -12.884 1.00 72.44 100 PHE A C 1
ATOM 794 O O . PHE A 1 100 ? -4.281 7.572 -11.754 1.00 72.44 100 PHE A O 1
ATOM 801 N N . THR A 1 101 ? -3.216 8.653 -13.416 1.00 71.69 101 THR A N 1
ATOM 802 C CA . THR A 1 101 ? -2.014 9.042 -12.668 1.00 71.69 101 THR A CA 1
ATOM 803 C C . THR A 1 101 ? -1.751 10.547 -12.808 1.00 71.69 101 THR A C 1
ATOM 805 O O . THR A 1 101 ? -2.272 11.194 -13.728 1.00 71.69 101 THR A O 1
ATOM 808 N N . VAL A 1 102 ? -0.969 11.116 -11.887 1.00 72.50 102 VAL A N 1
ATOM 809 C CA . VAL A 1 102 ? -0.578 12.539 -11.876 1.00 72.50 102 VAL A CA 1
ATOM 810 C C . VAL A 1 102 ? 0.714 12.825 -12.646 1.00 72.50 102 VAL A C 1
ATOM 812 O O . VAL A 1 102 ? 0.982 13.984 -12.942 1.00 72.50 102 VAL A O 1
ATOM 815 N N . TYR A 1 103 ? 1.482 11.794 -13.010 1.00 68.38 103 TYR A N 1
ATOM 816 C CA . TYR A 1 103 ? 2.755 11.917 -13.726 1.00 68.38 103 TYR A CA 1
ATOM 817 C C . TYR A 1 103 ? 2.829 10.952 -14.920 1.00 68.38 103 TYR A C 1
ATOM 819 O O . TYR A 1 103 ? 2.236 9.873 -14.918 1.00 68.38 103 TYR A O 1
ATOM 827 N N . GLN A 1 104 ? 3.556 11.343 -15.967 1.00 72.44 104 GLN A N 1
ATOM 828 C CA . GLN A 1 104 ? 3.743 10.533 -17.166 1.00 72.44 104 GLN A CA 1
ATOM 829 C C . GLN A 1 104 ? 4.852 9.487 -16.965 1.00 72.44 104 GLN A C 1
ATOM 831 O O . GLN A 1 104 ? 6.004 9.740 -17.291 1.00 72.44 104 GLN A O 1
ATOM 836 N N . ARG A 1 105 ? 4.497 8.294 -16.463 1.00 71.75 105 ARG A N 1
ATOM 837 C CA . ARG A 1 105 ? 5.477 7.220 -16.203 1.00 71.75 105 ARG A CA 1
ATOM 838 C C . ARG A 1 105 ? 6.065 6.562 -17.454 1.00 71.75 105 ARG A C 1
ATOM 840 O O . ARG A 1 105 ? 7.242 6.242 -17.443 1.00 71.75 105 ARG A O 1
ATOM 847 N N . PHE A 1 106 ? 5.269 6.339 -18.500 1.00 74.00 106 PHE A N 1
ATOM 848 C CA . PHE A 1 106 ? 5.734 5.664 -19.721 1.00 74.00 106 PHE A CA 1
ATOM 849 C C . PHE A 1 106 ? 5.697 6.630 -20.917 1.00 74.00 106 PHE A C 1
ATOM 851 O O . PHE A 1 106 ? 4.768 7.439 -21.000 1.00 74.00 106 PHE A O 1
ATOM 858 N N . PRO 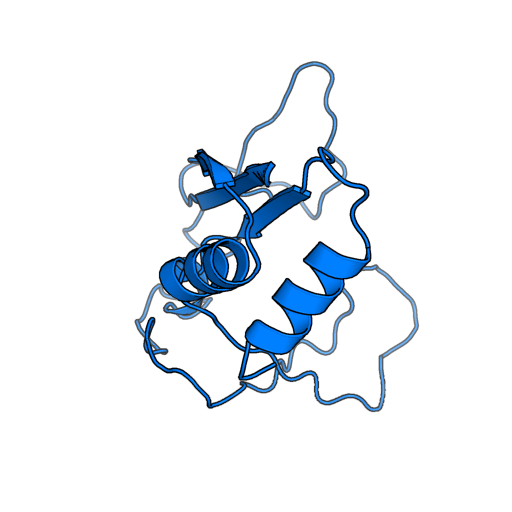A 1 107 ? 6.599 6.518 -21.912 1.00 65.75 107 PRO A N 1
ATOM 859 C CA . PRO A 1 107 ? 6.610 7.365 -23.109 1.00 65.75 107 PRO A CA 1
ATOM 860 C C . PRO A 1 107 ? 5.282 7.374 -23.869 1.00 65.75 107 PRO A C 1
ATOM 862 O O . PRO A 1 107 ? 4.901 8.380 -24.465 1.00 65.75 107 PRO A O 1
ATOM 865 N N . ARG A 1 108 ? 4.554 6.250 -23.823 1.00 63.03 108 ARG A N 1
ATOM 866 C CA . ARG A 1 108 ? 3.192 6.101 -24.366 1.00 63.03 108 ARG A CA 1
ATOM 867 C C . ARG A 1 108 ? 2.113 5.973 -23.289 1.00 63.03 108 ARG A C 1
ATOM 869 O O . ARG A 1 108 ? 0.941 5.824 -23.624 1.00 63.03 108 ARG A O 1
ATOM 876 N N . GLY A 1 109 ? 2.498 6.007 -22.016 1.00 51.41 109 GLY A N 1
ATOM 877 C CA . GLY A 1 109 ? 1.580 6.074 -20.888 1.00 51.41 109 GLY A CA 1
ATOM 878 C C . GLY A 1 109 ? 1.179 7.520 -20.667 1.00 51.41 109 GLY A C 1
ATOM 879 O O . GLY A 1 109 ? 2.001 8.411 -20.798 1.00 51.41 109 GLY A O 1
ATOM 880 N N . GLN A 1 110 ? -0.094 7.799 -20.430 1.00 54.28 110 GLN A N 1
ATOM 881 C CA . GLN A 1 110 ? -0.584 9.172 -20.490 1.00 54.28 110 GLN A CA 1
ATOM 882 C C . GLN A 1 110 ? -1.463 9.493 -19.272 1.00 54.28 110 GLN A C 1
ATOM 884 O O . GLN A 1 110 ? -2.539 8.923 -19.117 1.00 54.28 110 GLN A O 1
ATOM 889 N N . GLY A 1 111 ? -1.018 10.405 -18.406 1.00 49.72 111 GLY A N 1
ATOM 890 C CA . GLY A 1 111 ? -1.746 10.786 -17.189 1.00 49.72 111 GLY A CA 1
ATOM 891 C C . GLY A 1 111 ? -2.801 11.873 -17.417 1.00 49.72 111 GLY A C 1
ATOM 892 O O . GLY A 1 111 ? -2.628 12.713 -18.304 1.00 49.72 111 GLY A O 1
ATOM 893 N N . SER A 1 112 ? -3.869 11.862 -16.599 1.00 44.06 112 SER A N 1
ATOM 894 C CA . SER A 1 112 ? -4.618 13.063 -16.169 1.00 44.06 112 SER A CA 1
ATOM 895 C C . SER A 1 112 ? -5.828 12.741 -15.265 1.00 44.06 112 SER A C 1
ATOM 897 O O . SER A 1 112 ? -6.688 11.973 -15.692 1.00 44.06 112 SER A O 1
ATOM 899 N N . ARG A 1 113 ? -6.030 13.475 -14.154 1.00 46.09 113 ARG A N 1
ATOM 900 C CA . ARG A 1 113 ? -7.388 13.924 -13.747 1.00 46.09 113 ARG A CA 1
ATOM 901 C C . ARG A 1 113 ? -7.403 15.336 -13.129 1.00 46.09 113 ARG A C 1
ATOM 903 O O . ARG A 1 113 ? -7.096 15.494 -11.953 1.00 46.09 113 ARG A O 1
ATOM 910 N N . PRO A 1 114 ? -7.803 16.369 -13.895 1.00 50.22 114 PRO A N 1
ATOM 911 C CA . PRO A 1 114 ? -8.075 17.706 -13.333 1.00 50.22 114 PRO A CA 1
ATOM 912 C C . PRO A 1 114 ? -9.372 18.345 -13.900 1.00 50.22 114 PRO A C 1
ATOM 914 O O . PRO A 1 114 ? -9.655 18.185 -15.081 1.00 50.22 114 PRO A O 1
ATOM 917 N N . SER A 1 115 ? -10.216 19.143 -13.228 1.00 49.28 115 SER A N 1
ATOM 918 C CA . SER A 1 115 ? -10.420 19.618 -11.843 1.00 49.28 115 SER A CA 1
ATOM 919 C C . SER A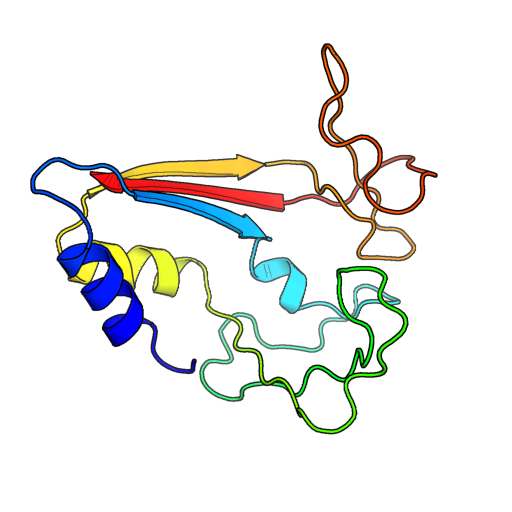 1 115 ? -11.840 20.251 -11.764 1.00 49.28 115 SER A C 1
ATOM 921 O O . SER A 1 115 ? -12.457 20.431 -12.814 1.00 49.28 115 SER A O 1
ATOM 923 N N . ARG A 1 116 ? -12.320 20.725 -10.595 1.00 38.50 116 ARG A N 1
ATOM 924 C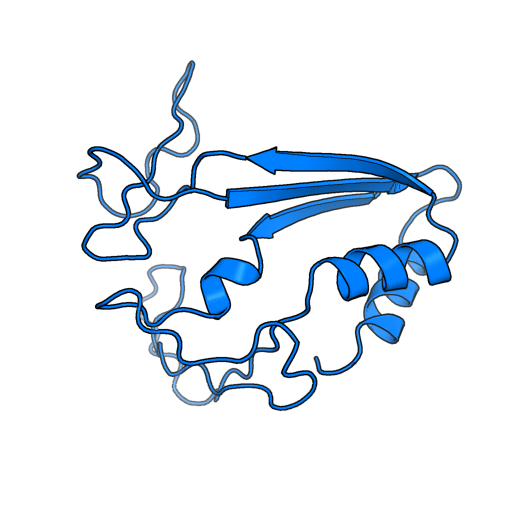 CA . ARG A 1 116 ? -12.738 22.150 -10.447 1.00 38.50 116 ARG A CA 1
ATOM 925 C C . ARG A 1 116 ? -12.484 22.605 -8.998 1.00 38.50 116 ARG A C 1
ATOM 927 O O . ARG A 1 116 ? -13.083 22.034 -8.103 1.00 38.50 116 ARG A O 1
ATOM 934 N N . GLY A 1 117 ? -11.633 23.587 -8.674 1.00 41.03 117 GLY A N 1
ATOM 935 C CA . GLY A 1 117 ? -10.935 24.610 -9.474 1.00 41.03 117 GLY A CA 1
ATOM 936 C C . GLY A 1 117 ? -9.401 24.528 -9.396 1.00 41.03 117 GLY A C 1
ATOM 937 O O . GLY A 1 117 ? -8.771 25.124 -8.536 1.00 41.03 117 GLY A O 1
ATOM 938 N N . THR A 1 118 ? -8.856 23.732 -10.313 1.00 51.94 118 THR A N 1
ATOM 939 C CA . THR A 1 118 ? -7.467 23.270 -10.554 1.00 51.94 118 THR A CA 1
ATOM 940 C C . THR A 1 118 ? -6.414 23.352 -9.442 1.00 51.94 118 THR A C 1
ATOM 942 O O . THR A 1 118 ? -5.428 24.073 -9.553 1.00 51.94 118 THR A O 1
ATOM 945 N N . PRO A 1 119 ? -6.574 22.461 -8.456 1.00 49.69 119 PRO A N 1
ATOM 946 C CA . PRO A 1 119 ? -5.516 21.809 -7.692 1.00 49.69 119 P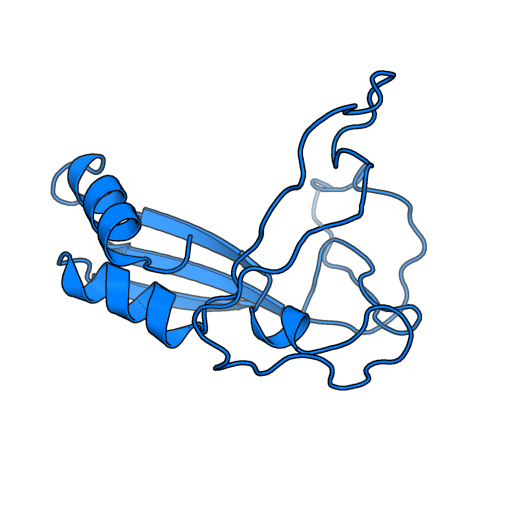RO A CA 1
ATOM 947 C C . PRO A 1 119 ? -4.694 20.841 -8.567 1.00 49.69 119 PRO A C 1
ATOM 949 O O . PRO A 1 119 ? -5.132 20.459 -9.655 1.00 49.69 119 PRO A O 1
ATOM 952 N N . LEU A 1 120 ? -3.517 20.441 -8.070 1.00 39.94 120 LEU A N 1
ATOM 953 C CA . LEU A 1 120 ? -2.512 19.574 -8.716 1.00 39.94 120 LEU A CA 1
ATOM 954 C C . LEU A 1 120 ? -1.868 20.141 -10.007 1.00 39.94 120 LEU A C 1
ATOM 956 O O . LEU A 1 120 ? -1.072 19.469 -10.645 1.00 39.94 120 LEU A O 1
ATOM 960 N N . ALA A 1 121 ? -2.152 21.381 -10.412 1.00 33.97 121 ALA A N 1
ATOM 961 C CA . ALA A 1 121 ? -1.616 21.980 -11.640 1.00 33.97 121 ALA A CA 1
ATOM 962 C C . ALA A 1 121 ? -0.546 23.053 -11.387 1.00 33.97 121 ALA A C 1
ATOM 964 O O . ALA A 1 121 ? -0.663 24.171 -11.869 1.00 33.97 121 ALA A O 1
ATOM 965 N N . GLU A 1 122 ? 0.529 22.663 -10.713 1.00 41.06 122 GLU A N 1
ATOM 966 C CA . GLU A 1 122 ? 1.890 22.951 -11.201 1.00 41.06 122 GLU A CA 1
ATOM 967 C C . GLU A 1 122 ? 2.694 21.653 -11.413 1.00 41.06 122 GLU A C 1
ATOM 969 O O . GLU A 1 122 ? 3.884 21.695 -11.693 1.00 41.06 122 GLU A O 1
ATOM 974 N N . ILE A 1 123 ? 2.057 20.479 -11.309 1.00 50.97 123 ILE A N 1
ATOM 975 C CA . ILE A 1 123 ? 2.735 19.187 -11.153 1.00 50.97 123 ILE A CA 1
ATOM 976 C C . ILE A 1 123 ? 3.390 18.748 -12.463 1.00 50.97 123 ILE A C 1
ATOM 978 O O . ILE A 1 123 ? 2.776 18.125 -13.326 1.00 50.97 123 ILE A O 1
ATOM 982 N N . GLY A 1 124 ? 4.647 19.158 -12.607 1.00 37.59 124 GLY A N 1
ATOM 983 C CA . GLY A 1 124 ? 5.699 18.462 -13.332 1.00 37.59 124 GLY A CA 1
ATOM 984 C C . GLY A 1 124 ? 5.488 18.265 -14.827 1.00 37.59 124 GLY A C 1
ATOM 985 O O . GLY A 1 124 ? 5.571 17.141 -15.302 1.00 37.59 124 GLY A O 1
ATOM 986 N N . ASN A 1 125 ? 5.314 19.359 -15.573 1.00 36.31 125 ASN A N 1
ATOM 987 C CA . ASN A 1 125 ? 5.481 19.432 -17.033 1.00 36.31 125 ASN A CA 1
ATOM 988 C C . ASN A 1 125 ? 4.361 18.822 -17.909 1.00 36.31 125 ASN A C 1
ATOM 990 O O . ASN A 1 125 ? 4.361 17.664 -18.321 1.00 36.31 125 ASN A O 1
ATOM 994 N N . ARG A 1 126 ? 3.401 19.665 -18.311 1.00 41.41 126 ARG A N 1
ATOM 995 C CA . ARG A 1 126 ? 2.320 19.280 -19.235 1.00 41.41 126 ARG A CA 1
ATOM 996 C C . ARG A 1 126 ? 2.816 19.026 -20.670 1.00 41.41 126 ARG A C 1
ATOM 998 O O . ARG A 1 126 ? 3.151 19.975 -21.373 1.00 41.41 126 ARG A O 1
ATOM 1005 N N . ARG A 1 127 ? 2.557 17.820 -21.191 1.00 36.97 127 ARG A N 1
ATOM 1006 C CA . ARG A 1 127 ? 1.609 17.600 -22.312 1.00 36.97 127 ARG A CA 1
ATOM 1007 C C . ARG A 1 127 ? 0.992 16.201 -22.234 1.00 36.97 127 ARG A C 1
ATOM 1009 O O . ARG A 1 127 ? 1.466 15.239 -22.818 1.00 36.97 127 ARG A O 1
ATOM 1016 N N . CYS A 1 128 ? -0.147 16.153 -21.553 1.00 47.38 128 CYS A N 1
ATOM 1017 C CA . CYS A 1 128 ? -1.068 15.027 -21.519 1.00 47.38 128 CYS A CA 1
ATOM 1018 C C . CYS A 1 128 ? -1.859 14.904 -22.830 1.00 47.38 128 CYS A C 1
ATOM 1020 O O . CYS A 1 128 ? -2.533 15.856 -23.234 1.00 47.38 128 CYS A O 1
ATOM 1022 N N . LYS A 1 129 ? -1.876 13.701 -23.412 1.00 30.47 129 LYS A N 1
ATOM 1023 C CA . LYS A 1 129 ? -3.042 13.099 -24.082 1.00 30.47 129 LYS A CA 1
ATOM 1024 C C . LYS A 1 129 ? -2.924 11.573 -23.984 1.00 30.47 129 LYS A C 1
ATOM 1026 O O . LYS A 1 129 ? -2.063 11.077 -24.689 1.00 30.47 129 LYS A O 1
ATOM 1031 N N . GLY A 1 130 ? -3.765 10.928 -23.138 1.00 41.00 130 GLY A N 1
ATOM 1032 C CA . GLY A 1 130 ? -4.593 9.729 -23.460 1.00 41.00 130 GLY A CA 1
ATOM 1033 C C . GLY A 1 130 ? -4.394 8.267 -22.924 1.00 41.00 130 GLY A C 1
ATOM 1034 O O . GLY A 1 130 ? -4.647 7.382 -23.727 1.00 41.00 130 GLY A O 1
ATOM 1035 N N . GLY A 1 131 ? -4.012 7.916 -21.676 1.00 42.56 131 GLY A N 1
ATOM 1036 C CA . GLY A 1 131 ? -3.937 6.515 -21.183 1.00 42.56 131 GLY A CA 1
ATOM 1037 C C . GLY A 1 131 ? -2.616 6.012 -20.555 1.00 42.56 131 GLY A C 1
ATOM 1038 O O . GLY A 1 131 ? -1.745 5.494 -21.245 1.00 42.56 131 GLY A O 1
ATOM 1039 N N . ALA A 1 132 ? -2.496 6.121 -19.228 1.00 38.41 132 ALA A N 1
ATOM 1040 C CA . ALA A 1 132 ? -1.914 5.166 -18.269 1.00 38.41 132 ALA A CA 1
ATOM 1041 C C . ALA A 1 132 ? -2.525 5.462 -16.883 1.00 38.41 132 ALA A C 1
ATOM 1043 O O . ALA A 1 132 ? -2.861 6.611 -16.589 1.00 38.41 132 ALA A O 1
ATOM 1044 N N . ARG A 1 133 ? -2.755 4.412 -16.092 1.00 52.38 133 ARG A N 1
ATOM 1045 C CA . ARG A 1 133 ? -3.780 4.328 -15.036 1.00 52.38 133 ARG A CA 1
ATOM 1046 C C . ARG A 1 133 ? -3.135 3.935 -13.694 1.00 52.38 133 ARG A C 1
ATOM 1048 O O . ARG A 1 133 ? -2.052 3.366 -13.732 1.00 52.38 133 ARG A O 1
ATOM 1055 N N . GLU A 1 134 ? -3.834 4.162 -12.576 1.00 58.88 134 GLU A N 1
ATOM 1056 C CA . GLU A 1 134 ? -3.705 3.416 -11.299 1.00 58.88 134 GLU A CA 1
ATOM 1057 C C . GLU A 1 134 ? -3.015 4.102 -10.097 1.00 58.88 134 GLU A C 1
ATOM 1059 O O . GLU A 1 134 ? -1.807 4.014 -9.890 1.00 58.88 134 GLU A O 1
ATOM 1064 N N . PHE A 1 135 ? -3.850 4.690 -9.226 1.00 59.53 135 PHE A N 1
ATOM 1065 C CA . PHE A 1 135 ? -3.613 4.803 -7.774 1.00 59.53 135 PHE A CA 1
ATOM 1066 C C . PHE A 1 135 ? -4.472 3.789 -7.022 1.00 59.53 135 PHE A C 1
ATOM 1068 O O . PHE A 1 135 ? -5.496 3.354 -7.548 1.00 59.53 135 PHE A O 1
ATOM 1075 N N . VAL A 1 136 ? -4.111 3.480 -5.780 1.00 67.12 136 VAL A N 1
ATOM 1076 C CA . VAL A 1 136 ? -4.976 2.793 -4.820 1.00 67.12 136 VAL A CA 1
ATOM 1077 C C . VAL A 1 136 ? -5.166 3.675 -3.594 1.00 67.12 136 VAL A C 1
ATOM 1079 O O . VAL A 1 136 ? -4.199 4.112 -2.976 1.00 67.12 136 VAL A O 1
ATOM 1082 N N . ASP A 1 137 ? -6.426 3.915 -3.250 1.00 75.81 137 ASP A N 1
ATOM 1083 C CA . ASP A 1 137 ? -6.834 4.485 -1.974 1.00 75.81 137 ASP A CA 1
ATOM 1084 C C . ASP A 1 137 ? -7.223 3.347 -1.027 1.00 75.81 137 ASP A C 1
ATOM 1086 O O . ASP A 1 137 ? -8.079 2.519 -1.361 1.00 75.81 137 ASP A O 1
ATOM 1090 N N . ILE A 1 138 ? -6.606 3.316 0.151 1.00 76.31 138 ILE A N 1
ATOM 1091 C CA . ILE A 1 138 ? -6.918 2.389 1.239 1.00 76.31 138 ILE A CA 1
ATOM 1092 C C . ILE A 1 138 ? -7.376 3.213 2.433 1.00 76.31 138 ILE A C 1
ATOM 1094 O O . ILE A 1 138 ? -6.654 4.100 2.888 1.00 76.31 138 ILE A O 1
ATOM 1098 N N . VAL A 1 139 ? -8.567 2.912 2.941 1.00 73.81 139 VAL A N 1
ATOM 1099 C CA . VAL A 1 139 ? -9.117 3.539 4.147 1.00 73.81 139 VAL A CA 1
ATOM 1100 C C . VAL A 1 139 ? -9.431 2.459 5.157 1.00 73.81 139 VAL A C 1
ATOM 1102 O O . VAL A 1 139 ? -10.082 1.465 4.817 1.00 73.81 139 VAL A O 1
ATOM 1105 N N . THR A 1 140 ? -8.958 2.649 6.383 1.00 75.44 140 THR A N 1
ATOM 1106 C CA . THR A 1 140 ? -9.149 1.691 7.468 1.00 75.44 140 THR A CA 1
ATOM 1107 C C . THR A 1 140 ? -9.605 2.370 8.748 1.00 75.44 140 THR A C 1
ATOM 1109 O O . THR A 1 140 ? -9.242 3.521 8.986 1.00 75.44 140 THR A O 1
ATOM 1112 N N . ALA A 1 141 ? -10.333 1.630 9.581 1.00 55.50 141 ALA A N 1
ATOM 1113 C CA . ALA A 1 141 ? -10.754 2.017 10.928 1.00 55.50 141 ALA A CA 1
ATOM 1114 C C . ALA A 1 141 ? -10.328 0.976 11.973 1.00 55.50 141 ALA A C 1
ATOM 1116 O O . ALA A 1 141 ? -9.989 -0.167 11.565 1.00 55.50 141 ALA A O 1
#

Foldseek 3Di:
DLACQVVLLVVLVPADVVGKDKDKFFQLVLVQADQEDRDRDDDLCNGDDFDFDPPQDDLDDDPDRPDDDRDTHTRDHPCRVVVSNVVNPKDWPDKDKWFFDLDQRHPPAFGDDDDVVDDSPVPDDDDGDDHDTTMIITMID

Secondary structure (DSSP, 8-state):
---SHHHHHHHHHHSPTT--EEEEEE-GGGGGB-TTT--B-S-TT-TT--EE----S-SS--S----S---EE----HHHHHHHHHHTTPPEEEEEEES--SS--STT-------SS--STTSS-----S----EEEEEE-

Sequence (141 aa):
MPDLSPWAQLVADLIEPGGTFYLNEFHPAIQVFDGDDLTLVRDYFGRREGYEDNDGESYVENDRVTTSTRPFEWSHPLSDVVGSLISTGFTIELLNGQDFTVYQRFPRGQGSRPSRGTPLAEIGNRRCKGGAREFVDIVTA

Solvent-accessible surface area (backbone atoms only — not comparable to full-atom values): 8723 Å² total; per-residue (Å²): 104,81,65,57,56,69,57,29,44,52,53,52,74,71,46,59,93,88,41,72,53,77,46,80,46,71,41,53,72,62,66,20,38,41,56,78,74,70,44,81,76,48,60,62,80,56,74,61,73,57,45,72,57,78,72,71,63,65,97,58,94,64,99,64,76,68,84,84,72,81,45,68,46,50,79,57,41,68,67,53,58,54,47,30,35,44,74,59,69,42,43,82,76,42,82,44,78,38,82,30,29,86,58,69,69,30,83,81,30,15,28,62,84,81,71,89,88,62,68,81,76,82,61,78,77,89,82,70,77,81,54,37,61,36,29,35,41,39,32,28,68

Radius of gyration: 17.1 Å; Cα contacts (8 Å, |Δi|>4): 213; chains: 1; bounding box: 39×36×44 Å